Protein AF-A0A9X3BH52-F1 (afdb_monomer_lite)

Foldseek 3Di:
DVLQVVLVVQQPPDDPVPDGDDDDDDDPDLVVDPPSVSVVDPDDDDDDACQVVLVCQVVLLQVLLCVLPVDGAAEDPLRSVLSSLARPPVGSVSSSVQSSQLSVVGSYRYPLSGQLLSQQNDPDDDDPVLSVLSNLLLCCLLPNDPDLCVSCVVSVHDSVVSVVSCVVSNPDSVSSHD

InterPro domains:
  IPR002078 RNA polymerase sigma factor 54 interaction domain [PS50045] (39-104)
  IPR002197 DNA binding HTH domain, Fis-type [PF02954] (129-169)
  IPR009057 Homedomain-like superfamily [SSF46689] (126-172)
  IPR027417 P-loop containing nucleoside triphosphate hydrolase [SSF52540] (33-104)
  IPR058031 NorR-like, AAA+ ATPase lid domain [PF25601] (51-124)

Sequence (178 aa):
MAAERLRDLITRVPAPPGRGVPFAITAERFADIPAALARLVDTVVEVAPLRERSGDILPLAAHIARQARGRDVGFTPAAARALQGFGWPGNTDQLGSVVRHAVSRTDLVDVAHLPSEVLAGSTRRLTRIEAFERGEIIRVLAFGAPTMAEAARELGMSRATLYRKIAQYDIDVARLHG

Structure (mmCIF, N/CA/C/O backbone):
data_AF-A0A9X3BH52-F1
#
_entry.id   AF-A0A9X3BH52-F1
#
loop_
_atom_site.group_PDB
_atom_site.id
_atom_site.type_symbol
_atom_site.label_atom_id
_atom_site.label_alt_id
_atom_site.label_comp_id
_atom_site.label_asym_id
_atom_site.label_entity_id
_atom_site.label_seq_id
_atom_site.pdbx_PDB_ins_code
_atom_site.Cartn_x
_atom_site.Cartn_y
_atom_site.Cartn_z
_atom_site.occupancy
_atom_site.B_iso_or_equiv
_atom_site.auth_seq_id
_atom_site.auth_comp_id
_atom_site.auth_asym_id
_atom_site.auth_atom_id
_atom_site.pdbx_PDB_model_num
ATOM 1 N N . MET A 1 1 ? -29.311 -2.439 15.029 1.00 65.88 1 MET A N 1
ATOM 2 C CA . MET A 1 1 ? -29.361 -3.676 15.849 1.00 65.88 1 MET A CA 1
ATOM 3 C C . MET A 1 1 ? -27.979 -4.152 16.306 1.00 65.88 1 MET A C 1
ATOM 5 O O . MET A 1 1 ? -27.813 -4.334 17.502 1.00 65.88 1 MET A O 1
ATOM 9 N N . ALA A 1 2 ? -26.981 -4.327 15.425 1.00 81.56 2 ALA A N 1
ATOM 10 C CA . ALA A 1 2 ? -25.642 -4.793 15.836 1.00 81.56 2 ALA A CA 1
ATOM 11 C C . ALA A 1 2 ? -24.887 -3.807 16.758 1.00 81.56 2 ALA A C 1
ATOM 13 O O . ALA A 1 2 ? -24.354 -4.221 17.781 1.00 81.56 2 ALA A O 1
ATOM 14 N N . ALA A 1 3 ? -24.909 -2.504 16.449 1.00 80.25 3 ALA A N 1
ATOM 15 C CA . ALA A 1 3 ? -24.235 -1.479 17.258 1.00 80.25 3 ALA A CA 1
ATOM 16 C C . ALA A 1 3 ? -24.794 -1.354 18.690 1.00 80.25 3 ALA A C 1
ATOM 18 O O . ALA A 1 3 ? -24.028 -1.191 19.630 1.00 80.25 3 ALA A O 1
ATOM 19 N N . GLU A 1 4 ? -26.112 -1.492 18.864 1.00 84.81 4 GLU A N 1
ATOM 20 C CA . GLU A 1 4 ? -26.764 -1.503 20.186 1.00 84.81 4 GLU A CA 1
ATOM 21 C C . GLU A 1 4 ? -26.330 -2.710 21.022 1.00 84.81 4 GLU A C 1
ATOM 23 O O . GLU A 1 4 ? -25.991 -2.561 22.191 1.00 84.81 4 GLU A O 1
ATOM 28 N N . ARG A 1 5 ? -26.257 -3.901 20.408 1.00 84.44 5 ARG A N 1
ATOM 29 C CA . ARG A 1 5 ? -25.747 -5.102 21.088 1.00 84.44 5 ARG A CA 1
ATOM 30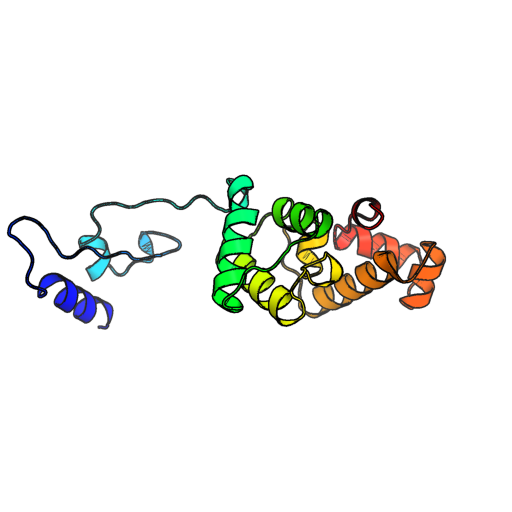 C C . ARG A 1 5 ? -24.291 -4.935 21.518 1.00 84.44 5 ARG A C 1
ATOM 32 O O . ARG A 1 5 ? -23.937 -5.359 22.611 1.00 84.44 5 ARG A O 1
ATOM 39 N N . LEU A 1 6 ? -23.459 -4.322 20.674 1.00 83.62 6 LEU A N 1
ATOM 40 C CA . LEU A 1 6 ? -22.056 -4.072 21.001 1.00 83.62 6 LEU A CA 1
ATOM 41 C C . LEU A 1 6 ? -21.915 -3.035 22.124 1.00 83.62 6 LEU A C 1
ATOM 43 O O . LEU A 1 6 ? -21.136 -3.250 23.047 1.00 83.62 6 LEU A O 1
ATOM 47 N N . ARG A 1 7 ? -22.711 -1.959 22.092 1.00 84.31 7 ARG A N 1
ATOM 48 C CA . ARG A 1 7 ? -22.788 -0.969 23.175 1.00 84.31 7 ARG A CA 1
ATOM 49 C C . ARG A 1 7 ? -23.160 -1.635 24.500 1.00 84.31 7 ARG A C 1
ATOM 51 O O . ARG A 1 7 ? -22.477 -1.419 25.493 1.00 84.31 7 ARG A O 1
ATOM 58 N N . ASP A 1 8 ? -24.208 -2.457 24.504 1.00 84.25 8 ASP A N 1
ATOM 59 C CA . ASP A 1 8 ? -24.651 -3.184 25.697 1.00 84.25 8 ASP A CA 1
ATOM 60 C C . ASP A 1 8 ? -23.581 -4.147 26.217 1.00 84.25 8 ASP A C 1
ATOM 62 O O . ASP A 1 8 ? -23.444 -4.318 27.424 1.00 84.25 8 ASP A O 1
ATOM 66 N N . LEU A 1 9 ? -22.806 -4.772 25.328 1.00 84.12 9 LEU A N 1
ATOM 67 C CA . LEU A 1 9 ? -21.689 -5.620 25.732 1.00 84.12 9 LEU A CA 1
ATOM 68 C C . LEU A 1 9 ? -20.594 -4.791 26.420 1.00 84.12 9 LEU A C 1
ATOM 70 O O . LEU A 1 9 ? -20.170 -5.148 27.513 1.00 84.12 9 LEU A O 1
ATOM 74 N N . ILE A 1 10 ? -20.183 -3.669 25.818 1.00 83.56 10 ILE A N 1
ATOM 75 C CA . ILE A 1 10 ? -19.120 -2.792 26.340 1.00 83.56 10 ILE A CA 1
ATOM 76 C C . ILE A 1 10 ? -19.488 -2.229 27.719 1.00 83.56 10 ILE A C 1
ATOM 78 O O . ILE A 1 10 ? -18.641 -2.181 28.607 1.00 83.56 10 ILE A O 1
ATOM 82 N N . THR A 1 11 ? -20.747 -1.837 27.926 1.00 80.25 11 THR A N 1
ATOM 83 C CA . THR A 1 11 ? -21.198 -1.238 29.194 1.00 80.25 11 THR A CA 1
ATOM 84 C C . THR A 1 11 ? -21.450 -2.254 30.306 1.00 80.25 11 THR A C 1
ATOM 86 O O . THR A 1 11 ? -21.488 -1.872 31.473 1.00 80.25 11 THR A O 1
ATOM 89 N N . ARG A 1 12 ? -21.620 -3.542 29.978 1.00 82.06 12 ARG A N 1
ATOM 90 C CA . ARG A 1 12 ? -21.879 -4.612 30.958 1.00 82.06 12 ARG A CA 1
ATOM 91 C C . ARG A 1 12 ? -20.625 -5.281 31.503 1.00 82.06 12 ARG A C 1
ATOM 93 O O . ARG A 1 12 ? -20.732 -6.026 32.476 1.00 82.06 12 ARG A O 1
ATOM 100 N N . VAL A 1 13 ? -19.463 -5.077 30.886 1.00 78.50 13 VAL A N 1
ATOM 101 C CA . VAL A 1 13 ? -18.228 -5.686 31.384 1.00 78.50 13 VAL A CA 1
ATOM 102 C C . VAL A 1 13 ? -17.866 -5.039 32.729 1.00 78.50 13 VAL A C 1
ATOM 104 O O . VAL A 1 13 ? -17.746 -3.814 32.795 1.00 78.50 13 VAL A O 1
ATOM 107 N N . PRO A 1 14 ? -17.688 -5.834 33.803 1.00 73.62 14 PRO A N 1
ATOM 108 C CA . PRO A 1 14 ? -17.287 -5.315 35.100 1.00 73.62 14 PRO A CA 1
ATOM 109 C C . PRO A 1 14 ? -15.960 -4.579 34.974 1.00 73.62 14 PRO A C 1
ATOM 111 O O . PRO A 1 14 ? -14.967 -5.144 34.513 1.00 73.62 14 PRO A O 1
ATOM 114 N N . ALA A 1 15 ? -15.943 -3.324 35.397 1.00 69.25 15 ALA A N 1
ATOM 115 C CA . ALA A 1 15 ? -14.754 -2.501 35.363 1.00 69.25 15 ALA A CA 1
ATOM 116 C C . ALA A 1 15 ? -14.616 -1.743 36.695 1.00 69.25 15 ALA A C 1
ATOM 118 O O . ALA A 1 15 ? -15.623 -1.524 37.380 1.00 69.25 15 ALA A O 1
ATOM 119 N N . PRO A 1 16 ? -13.386 -1.405 37.126 1.00 74.94 16 PRO A N 1
ATOM 120 C CA . PRO A 1 16 ? -13.174 -0.693 38.379 1.00 74.94 16 PRO A CA 1
ATOM 121 C C . PRO A 1 16 ? -13.988 0.610 38.416 1.00 74.94 16 PRO A C 1
ATOM 123 O O . PRO A 1 16 ? -14.135 1.253 37.374 1.00 74.94 16 PRO A O 1
ATOM 126 N N . PRO A 1 17 ? -14.490 1.044 39.585 1.00 67.12 17 PRO A N 1
ATOM 127 C CA . PRO A 1 17 ? -15.225 2.299 39.686 1.00 67.12 17 PRO A CA 1
ATOM 128 C C . PRO A 1 17 ? -14.412 3.454 39.079 1.00 67.12 17 PRO A C 1
ATOM 130 O O . PRO A 1 17 ? -13.256 3.670 39.439 1.00 67.12 17 PRO A O 1
ATOM 133 N N . GLY A 1 18 ? -15.007 4.158 38.111 1.00 65.88 18 GLY A N 1
ATOM 134 C CA . GLY A 1 18 ? -14.366 5.259 37.379 1.00 65.88 18 GLY A CA 1
ATOM 135 C C . GLY A 1 18 ? -13.509 4.859 36.167 1.00 65.88 18 GLY A C 1
ATOM 136 O O . GLY A 1 18 ? -12.965 5.740 35.509 1.00 65.88 18 GLY A O 1
ATOM 137 N N . ARG A 1 19 ? -13.392 3.570 35.823 1.00 65.19 19 ARG A N 1
ATOM 138 C CA . ARG A 1 19 ? -12.755 3.106 34.579 1.00 65.19 19 ARG A CA 1
ATOM 139 C C . ARG A 1 19 ? -13.741 2.253 33.800 1.00 65.19 19 ARG A C 1
ATOM 141 O O . ARG A 1 19 ? -14.064 1.165 34.242 1.00 65.19 19 ARG A O 1
ATOM 148 N N . GLY A 1 20 ? -14.216 2.739 32.655 1.00 70.94 20 GLY A N 1
ATOM 149 C CA . GLY A 1 20 ? -14.926 1.899 31.687 1.00 70.94 20 GLY A CA 1
ATOM 150 C C . GLY A 1 20 ? -13.981 0.900 31.014 1.00 70.94 20 GLY A C 1
ATOM 151 O O . GLY A 1 20 ? -12.759 0.977 31.171 1.00 70.94 20 GLY A O 1
ATOM 152 N N . VAL A 1 21 ? -14.531 -0.033 30.237 1.00 80.00 21 VAL A N 1
ATOM 153 C CA . VAL A 1 21 ? -13.704 -0.902 29.393 1.00 80.00 21 VAL A CA 1
ATOM 154 C C . VAL A 1 21 ? -13.134 -0.094 28.231 1.00 80.00 21 VAL A C 1
ATOM 156 O O . VAL A 1 21 ? -13.911 0.528 27.502 1.00 80.00 21 VAL A O 1
ATOM 159 N N . PRO A 1 22 ? -11.804 -0.096 28.028 1.00 81.56 22 PRO A N 1
ATOM 160 C CA . PRO A 1 22 ? -11.216 0.574 26.884 1.00 81.56 22 PRO A CA 1
ATOM 161 C C . PRO A 1 22 ? -11.651 -0.136 25.603 1.00 81.56 22 PRO A C 1
ATOM 163 O O . PRO A 1 22 ? -11.546 -1.358 25.482 1.00 81.56 22 PRO A O 1
ATOM 166 N N . PHE A 1 23 ? -12.117 0.638 24.631 1.00 84.94 23 PHE A N 1
ATOM 167 C CA . PHE A 1 23 ? -12.415 0.155 23.290 1.00 84.94 23 PHE A CA 1
ATOM 168 C C . PHE A 1 23 ? -11.855 1.137 22.260 1.00 84.94 23 PHE A C 1
ATOM 170 O O . PHE A 1 23 ? -11.642 2.312 22.556 1.00 84.94 23 PHE A O 1
ATOM 177 N N . ALA A 1 24 ? -11.619 0.648 21.046 1.00 87.25 24 ALA A N 1
ATOM 178 C CA . ALA A 1 24 ? -11.209 1.461 19.911 1.00 87.25 24 ALA A CA 1
ATOM 179 C C . ALA A 1 24 ? -12.051 1.087 18.689 1.00 87.25 24 ALA A C 1
ATOM 181 O O . ALA A 1 24 ? -12.388 -0.082 18.490 1.00 87.25 24 ALA A O 1
ATOM 182 N N . ILE A 1 25 ? -12.390 2.087 17.880 1.00 86.56 25 ILE A N 1
ATOM 183 C CA . ILE A 1 25 ? -13.094 1.942 16.605 1.00 86.56 25 ILE A CA 1
ATOM 184 C C . ILE A 1 25 ? -12.335 2.760 15.568 1.00 86.56 25 ILE A C 1
ATOM 186 O O . ILE A 1 25 ? -11.892 3.870 15.854 1.00 86.56 25 ILE A O 1
ATOM 190 N N . THR A 1 26 ? -12.214 2.218 14.361 1.00 84.50 26 THR A N 1
ATOM 191 C CA . THR A 1 26 ? -11.711 2.939 13.194 1.00 84.50 26 THR A CA 1
ATOM 192 C C . THR A 1 26 ? -12.876 3.303 12.276 1.00 84.50 26 THR A C 1
ATOM 194 O O . THR A 1 26 ? -13.793 2.508 12.067 1.00 84.50 26 THR A O 1
ATOM 197 N N . ALA A 1 27 ? -12.857 4.522 11.746 1.00 84.50 27 ALA A N 1
ATOM 198 C CA . ALA A 1 27 ? -13.814 5.018 10.762 1.00 84.50 27 ALA A CA 1
ATOM 199 C C . ALA A 1 27 ? -13.134 6.087 9.898 1.00 84.50 27 ALA A C 1
ATOM 201 O O . ALA A 1 27 ? -12.220 6.758 10.373 1.00 84.50 27 ALA A O 1
ATOM 202 N N . GLU A 1 28 ? -13.576 6.255 8.648 1.00 80.62 28 GLU A N 1
ATOM 203 C CA . GLU A 1 28 ? -13.065 7.324 7.774 1.00 80.62 28 GLU A CA 1
ATOM 204 C C . GLU A 1 28 ? -13.450 8.707 8.303 1.00 80.62 28 GLU A C 1
ATOM 206 O O . GLU A 1 28 ? -12.645 9.636 8.285 1.00 80.62 28 GLU A O 1
ATOM 211 N N . ARG A 1 29 ? -14.681 8.841 8.808 1.00 84.50 29 ARG A N 1
ATOM 212 C CA . ARG A 1 29 ? -15.159 10.040 9.493 1.00 84.50 29 ARG A CA 1
ATOM 213 C C . ARG A 1 29 ? -15.845 9.636 10.781 1.00 84.50 29 ARG A C 1
ATOM 215 O O . ARG A 1 29 ? -16.532 8.619 10.844 1.00 84.50 29 ARG A O 1
ATOM 222 N N . PHE A 1 30 ? -15.756 10.493 11.792 1.00 86.44 30 PHE A N 1
ATOM 223 C CA . PHE A 1 30 ? -16.469 10.276 13.051 1.00 86.44 30 PHE A CA 1
ATOM 224 C C . PHE A 1 30 ? -17.989 10.124 12.845 1.00 86.44 30 PHE A C 1
ATOM 226 O O . PHE A 1 30 ? -18.631 9.318 13.512 1.00 86.44 30 PHE A O 1
ATOM 233 N N . ALA A 1 31 ? -18.555 10.835 11.863 1.00 88.19 31 ALA A N 1
ATOM 234 C CA . ALA A 1 31 ? -19.970 10.749 11.500 1.00 88.19 31 ALA A CA 1
ATOM 235 C C . ALA A 1 31 ? -20.400 9.375 10.948 1.00 88.19 31 ALA A C 1
ATOM 237 O O . ALA A 1 31 ? -21.590 9.067 10.965 1.00 88.19 31 ALA A O 1
ATOM 238 N N . ASP A 1 32 ? -19.457 8.551 10.481 1.00 89.94 32 ASP A N 1
ATOM 239 C CA . ASP A 1 32 ? -19.740 7.200 9.986 1.00 89.94 32 ASP A CA 1
ATOM 240 C C . ASP A 1 32 ? -19.867 6.180 11.137 1.00 89.94 32 ASP A C 1
ATOM 242 O O . ASP A 1 32 ? -20.312 5.048 10.932 1.00 89.94 32 ASP A O 1
ATOM 246 N N . ILE A 1 33 ? -19.515 6.571 12.371 1.00 89.38 33 ILE A N 1
ATOM 247 C CA . ILE A 1 33 ? -19.663 5.728 13.558 1.00 89.38 33 ILE A CA 1
ATOM 248 C C . ILE A 1 33 ? -21.143 5.693 13.977 1.00 89.38 33 ILE A C 1
ATOM 250 O O . ILE A 1 33 ? -21.755 6.744 14.189 1.00 89.38 33 ILE A O 1
ATOM 254 N N . PRO A 1 34 ? -21.742 4.501 14.182 1.00 91.62 34 PRO A N 1
ATOM 255 C CA . PRO A 1 34 ? -23.112 4.392 14.670 1.00 91.62 34 PRO A CA 1
ATOM 256 C C . PRO A 1 34 ? -23.322 5.169 15.975 1.00 91.62 34 PRO A C 1
ATOM 258 O O . PRO A 1 34 ? -22.554 5.009 16.924 1.00 91.62 34 PRO A O 1
ATOM 261 N N . ALA A 1 35 ? -24.411 5.939 16.061 1.00 90.12 35 ALA A N 1
ATOM 262 C CA . ALA A 1 35 ? -24.670 6.854 17.179 1.00 90.12 35 ALA A CA 1
ATOM 263 C C . ALA A 1 35 ? -24.590 6.194 18.572 1.00 90.12 35 ALA A C 1
ATOM 265 O O . ALA A 1 35 ? -24.137 6.817 19.529 1.00 90.12 35 ALA A O 1
ATOM 266 N N . ALA A 1 36 ? -24.991 4.922 18.684 1.00 89.50 36 ALA A N 1
ATOM 267 C CA . ALA A 1 36 ? -24.912 4.141 19.921 1.00 89.50 36 ALA A CA 1
ATOM 268 C C . ALA A 1 36 ? -23.474 3.969 20.448 1.00 89.50 36 ALA A C 1
ATOM 270 O O . ALA A 1 36 ? -23.276 3.913 21.658 1.00 89.50 36 ALA A O 1
ATOM 271 N N . LEU A 1 37 ? -22.488 3.891 19.548 1.00 89.12 37 LEU A N 1
ATOM 272 C CA . LEU A 1 37 ? -21.068 3.728 19.866 1.00 89.12 37 LEU A CA 1
ATOM 273 C C . LEU A 1 37 ? -20.348 5.076 19.916 1.00 89.12 37 LEU A C 1
ATOM 275 O O . LEU A 1 37 ? -19.521 5.277 20.795 1.00 89.12 37 LEU A O 1
ATOM 279 N N . ALA A 1 38 ? -20.707 6.019 19.037 1.00 88.88 38 ALA A N 1
ATOM 280 C CA . ALA A 1 38 ? -20.121 7.362 19.01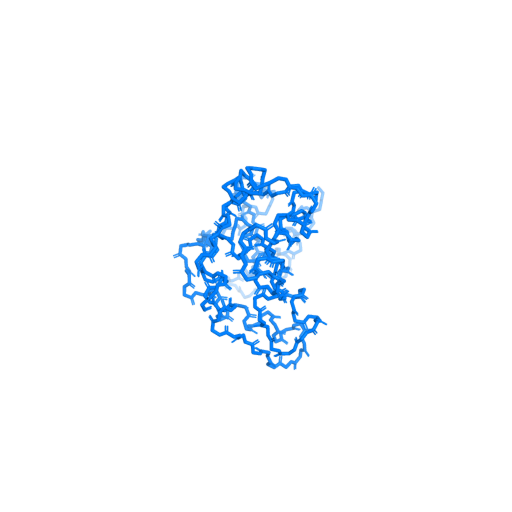3 1.00 88.88 38 ALA A CA 1
ATOM 281 C C . ALA A 1 38 ? -20.269 8.087 20.364 1.00 88.88 38 ALA A C 1
ATOM 283 O O . ALA A 1 38 ? -19.362 8.788 20.792 1.00 88.88 38 ALA A O 1
ATOM 284 N N . ARG A 1 39 ? -21.380 7.854 21.080 1.00 88.38 39 ARG A N 1
ATOM 285 C CA . ARG A 1 39 ? -21.625 8.393 22.432 1.00 88.38 39 ARG A CA 1
ATOM 286 C C . ARG A 1 39 ? -20.697 7.843 23.517 1.00 88.38 39 ARG A C 1
ATOM 288 O O . ARG A 1 39 ? -20.649 8.416 24.597 1.00 88.38 39 ARG A O 1
ATOM 295 N N . LEU A 1 40 ? -20.029 6.720 23.264 1.00 88.19 40 LEU A N 1
ATOM 296 C CA . LEU A 1 40 ? -19.068 6.121 24.189 1.00 88.19 40 LEU A CA 1
ATOM 297 C C . LEU A 1 40 ? -17.627 6.579 23.907 1.00 88.19 40 LEU A C 1
ATOM 299 O O . LEU A 1 40 ? -16.729 6.238 24.672 1.00 88.19 40 LEU A O 1
ATOM 303 N N . VAL A 1 41 ? -17.384 7.287 22.797 1.00 88.81 41 VAL A N 1
ATOM 304 C CA . VAL A 1 41 ? -16.042 7.725 22.398 1.00 88.81 41 VAL A CA 1
ATOM 305 C C . VAL A 1 41 ? -15.690 9.009 23.140 1.00 88.81 41 VAL A C 1
ATOM 307 O O . VAL A 1 41 ? -16.301 10.046 22.909 1.00 88.81 41 VAL A O 1
ATOM 310 N N . ASP A 1 42 ? -14.689 8.927 24.013 1.00 88.19 42 ASP A N 1
ATOM 311 C CA . ASP A 1 42 ? -14.184 10.061 24.800 1.00 88.19 42 ASP A CA 1
ATOM 312 C C . ASP A 1 42 ? -13.035 10.805 24.097 1.00 88.19 42 ASP A C 1
ATOM 314 O O . ASP A 1 42 ? -12.902 12.020 24.189 1.00 88.19 42 ASP A O 1
ATOM 318 N N . THR A 1 43 ? -12.204 10.080 23.344 1.00 88.31 43 THR A N 1
ATOM 319 C CA . THR A 1 43 ? -11.065 10.647 22.613 1.00 88.31 43 THR A CA 1
ATOM 320 C C . THR A 1 43 ? -11.081 10.183 21.164 1.00 88.31 43 THR A C 1
ATOM 322 O O . THR A 1 43 ? -11.223 8.993 20.883 1.00 88.31 43 THR A O 1
ATOM 325 N N . VAL A 1 44 ? -10.884 11.126 20.244 1.00 87.69 44 VAL A N 1
ATOM 326 C CA . VAL A 1 44 ? -10.685 10.859 18.818 1.00 87.69 44 VAL A CA 1
ATOM 327 C C . VAL A 1 44 ? -9.233 11.164 18.480 1.00 87.69 44 VAL A C 1
ATOM 329 O O . VAL A 1 44 ? -8.744 12.256 18.757 1.00 87.69 44 VAL A O 1
ATOM 332 N N . VAL A 1 45 ? -8.546 10.192 17.885 1.00 86.25 45 VAL A N 1
ATOM 333 C CA . VAL A 1 45 ? -7.183 10.367 17.380 1.00 86.25 45 VAL A CA 1
ATOM 334 C C . VAL A 1 45 ? -7.242 10.310 15.865 1.00 86.25 45 VAL A C 1
ATOM 336 O O . VAL A 1 45 ? -7.548 9.264 15.292 1.00 86.25 45 VAL A O 1
ATOM 339 N N . GLU A 1 46 ? -6.949 11.432 15.217 1.00 82.19 46 GLU A N 1
ATOM 340 C CA . GLU A 1 46 ? -6.790 11.453 13.769 1.00 82.19 46 GLU A CA 1
ATOM 341 C C . GLU A 1 46 ? -5.469 10.785 13.391 1.00 82.19 46 GLU A C 1
ATOM 343 O O . GLU A 1 46 ? -4.389 11.155 13.858 1.00 82.19 46 GLU A O 1
ATOM 348 N N . VAL A 1 47 ? -5.556 9.764 12.543 1.00 80.50 47 VAL A N 1
ATOM 349 C CA . VAL A 1 47 ? -4.377 9.078 12.025 1.00 80.50 47 VAL A CA 1
ATOM 350 C C . VAL A 1 47 ? -3.967 9.764 10.733 1.00 80.50 47 VAL A C 1
ATOM 352 O O . VAL A 1 47 ? -4.640 9.628 9.711 1.00 80.50 47 VAL A O 1
ATOM 355 N N . ALA A 1 48 ? -2.844 10.484 10.779 1.00 81.19 48 ALA A N 1
ATOM 356 C CA . ALA A 1 48 ? -2.277 11.105 9.590 1.00 81.19 48 ALA A CA 1
ATOM 357 C C . ALA A 1 48 ? -2.009 10.048 8.496 1.00 81.19 48 ALA A C 1
ATOM 359 O O . ALA A 1 48 ? -1.578 8.926 8.798 1.00 81.19 48 ALA A O 1
ATOM 360 N N . PRO A 1 49 ? -2.252 10.381 7.221 1.00 84.62 49 PRO A N 1
ATOM 361 C CA . PRO A 1 49 ? -2.000 9.480 6.109 1.00 84.62 49 PRO A CA 1
ATOM 362 C C . PRO A 1 49 ? -0.504 9.181 5.981 1.00 84.62 49 PRO A C 1
ATOM 364 O O . PRO A 1 49 ? 0.344 10.034 6.238 1.00 84.62 49 PRO A O 1
ATOM 367 N N . LEU A 1 50 ? -0.165 7.981 5.507 1.00 86.50 50 LEU A N 1
ATOM 368 C CA . LEU A 1 50 ? 1.226 7.521 5.469 1.00 86.50 50 LEU A CA 1
ATOM 369 C C . LEU A 1 50 ? 2.173 8.415 4.645 1.00 86.50 50 LEU A C 1
ATOM 371 O O . LEU A 1 50 ? 3.360 8.489 4.948 1.00 86.50 50 LEU A O 1
ATOM 375 N N . ARG A 1 51 ? 1.656 9.147 3.647 1.00 80.44 51 ARG A N 1
ATOM 376 C CA . ARG A 1 51 ? 2.430 10.132 2.864 1.00 80.44 51 ARG A CA 1
ATOM 377 C C . ARG A 1 51 ? 3.004 11.281 3.701 1.00 80.44 51 ARG A C 1
ATOM 379 O O . ARG A 1 51 ? 4.025 11.841 3.330 1.00 80.44 51 ARG A O 1
ATOM 386 N N . GLU A 1 52 ? 2.365 11.621 4.818 1.00 82.56 52 GLU A N 1
ATOM 387 C CA . GLU A 1 52 ? 2.837 12.649 5.760 1.00 82.56 52 GLU A CA 1
ATOM 388 C C . GLU A 1 52 ? 3.839 12.067 6.773 1.00 82.56 52 GLU A C 1
ATOM 390 O O . GLU A 1 52 ? 4.429 12.795 7.566 1.00 82.56 52 GLU A O 1
ATOM 395 N N . ARG A 1 53 ? 4.053 10.744 6.736 1.00 88.50 53 ARG A N 1
ATOM 396 C CA . ARG A 1 53 ? 4.857 9.966 7.685 1.00 88.50 53 ARG A CA 1
ATOM 397 C C . ARG A 1 53 ? 5.766 8.971 6.961 1.00 88.50 53 ARG A C 1
ATOM 399 O O . ARG A 1 53 ? 5.820 7.788 7.294 1.00 88.50 53 ARG A O 1
ATOM 406 N N . SER A 1 54 ? 6.503 9.445 5.960 1.00 83.50 54 SER A N 1
ATOM 407 C CA . SER A 1 54 ? 7.346 8.586 5.114 1.00 83.50 54 SER A CA 1
ATOM 408 C C . SER A 1 54 ? 8.409 7.788 5.889 1.00 83.50 54 SER A C 1
ATOM 410 O O . SER A 1 54 ? 8.779 6.688 5.474 1.00 83.50 54 SER A O 1
ATOM 412 N N . GLY A 1 55 ? 8.851 8.294 7.048 1.00 87.75 55 GLY A N 1
ATOM 413 C CA . GLY A 1 55 ? 9.757 7.594 7.967 1.00 87.75 55 GLY A CA 1
ATOM 414 C C . GLY A 1 55 ? 9.184 6.299 8.558 1.00 87.75 55 GLY A C 1
ATOM 415 O O . GLY A 1 55 ? 9.948 5.389 8.872 1.00 87.75 55 GLY A O 1
ATOM 416 N N . ASP A 1 56 ? 7.858 6.166 8.631 1.00 92.94 56 ASP A N 1
ATOM 417 C CA . ASP A 1 56 ? 7.193 4.986 9.195 1.00 92.94 56 ASP A CA 1
ATOM 418 C C . ASP A 1 56 ? 6.975 3.868 8.169 1.00 92.94 56 ASP A C 1
ATOM 420 O O . ASP A 1 56 ? 6.688 2.731 8.546 1.00 92.94 56 ASP A O 1
ATOM 424 N N . ILE A 1 57 ? 7.153 4.149 6.873 1.00 94.69 57 ILE A N 1
ATOM 425 C CA . ILE A 1 57 ? 6.871 3.194 5.794 1.00 94.69 57 ILE A CA 1
ATOM 426 C C . ILE A 1 57 ? 7.718 1.924 5.932 1.00 94.69 57 ILE A C 1
ATOM 428 O O . ILE A 1 57 ? 7.171 0.823 5.895 1.00 94.69 57 ILE A O 1
ATOM 432 N N . LEU A 1 58 ? 9.040 2.049 6.101 1.00 95.75 58 LEU A N 1
ATOM 433 C CA . LEU A 1 58 ? 9.926 0.880 6.194 1.00 95.75 58 LEU A CA 1
ATOM 434 C C . LEU A 1 58 ? 9.752 0.093 7.501 1.00 95.75 58 LEU A C 1
ATOM 436 O O . LEU A 1 58 ? 9.635 -1.130 7.412 1.00 95.75 58 LEU A O 1
ATOM 440 N N . PRO A 1 59 ? 9.674 0.728 8.690 1.00 95.94 59 PRO A N 1
ATOM 441 C CA . PRO A 1 59 ? 9.341 0.015 9.922 1.00 95.94 59 PRO A CA 1
ATOM 442 C C . PRO A 1 59 ? 8.023 -0.762 9.826 1.00 95.94 59 PRO A C 1
ATOM 444 O O . PRO A 1 59 ? 7.964 -1.929 10.219 1.00 95.94 59 PRO A O 1
ATOM 447 N N . LEU A 1 60 ? 6.979 -0.153 9.251 1.00 95.81 60 LEU A N 1
ATOM 448 C CA . LEU A 1 60 ? 5.695 -0.821 9.036 1.00 95.81 60 LEU A CA 1
ATOM 449 C C . LEU A 1 60 ? 5.811 -1.965 8.027 1.00 95.81 60 LEU A C 1
ATOM 451 O O . LEU A 1 60 ? 5.301 -3.054 8.287 1.00 95.81 60 LEU A O 1
ATOM 455 N N . ALA A 1 61 ? 6.504 -1.760 6.906 1.00 96.44 61 ALA A N 1
ATOM 456 C CA . ALA A 1 61 ? 6.719 -2.801 5.908 1.00 96.44 61 ALA A CA 1
ATOM 457 C C . ALA A 1 61 ? 7.456 -4.011 6.504 1.00 96.44 61 ALA A C 1
ATOM 459 O O . ALA A 1 61 ? 7.009 -5.144 6.332 1.00 96.44 61 ALA A O 1
ATOM 460 N N . ALA A 1 62 ? 8.523 -3.783 7.272 1.00 96.19 62 ALA A N 1
ATOM 461 C CA . ALA A 1 62 ? 9.252 -4.838 7.970 1.00 96.19 62 ALA A CA 1
ATOM 462 C C . ALA A 1 62 ? 8.366 -5.567 8.992 1.00 96.19 62 ALA A C 1
ATOM 464 O O . ALA A 1 62 ? 8.346 -6.798 9.037 1.00 96.19 62 ALA A O 1
ATOM 465 N N . HIS A 1 63 ? 7.574 -4.825 9.772 1.00 96.69 63 HIS A N 1
ATOM 466 C CA . HIS A 1 63 ? 6.643 -5.412 10.732 1.00 96.69 63 HIS A CA 1
ATOM 467 C C . HIS A 1 63 ? 5.599 -6.308 10.050 1.00 96.69 63 HIS A C 1
ATOM 469 O O . HIS A 1 63 ? 5.386 -7.445 10.474 1.00 96.69 63 HIS A O 1
ATOM 475 N N . ILE A 1 64 ? 4.974 -5.822 8.975 1.00 96.88 64 ILE A N 1
ATOM 476 C CA . ILE A 1 64 ? 3.960 -6.561 8.213 1.00 96.88 64 ILE A CA 1
ATOM 477 C C . ILE A 1 64 ? 4.574 -7.794 7.548 1.00 96.88 64 ILE A C 1
ATOM 479 O O . ILE A 1 64 ? 3.976 -8.869 7.576 1.00 96.88 64 ILE A O 1
ATOM 483 N N . ALA A 1 65 ? 5.770 -7.661 6.976 1.00 96.38 65 ALA A N 1
ATOM 484 C CA . ALA A 1 65 ? 6.498 -8.773 6.383 1.00 96.38 65 ALA A CA 1
ATOM 485 C C . ALA A 1 65 ? 6.769 -9.880 7.411 1.00 96.38 65 ALA A C 1
ATOM 487 O O . ALA A 1 65 ? 6.473 -11.050 7.158 1.00 96.38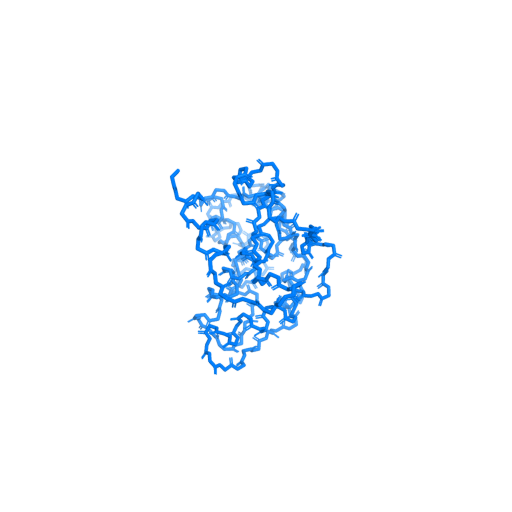 65 ALA A O 1
ATOM 488 N N . ARG A 1 66 ? 7.239 -9.497 8.604 1.00 95.75 66 ARG A N 1
ATOM 489 C CA . ARG A 1 66 ? 7.481 -10.422 9.712 1.00 95.75 66 ARG A CA 1
ATOM 490 C C . ARG A 1 66 ? 6.205 -11.101 10.194 1.00 95.75 66 ARG A C 1
ATOM 492 O O . ARG A 1 66 ? 6.209 -12.309 10.400 1.00 95.75 66 ARG A O 1
ATOM 499 N N . GLN A 1 67 ? 5.108 -10.357 10.329 1.00 95.81 67 GLN A N 1
ATOM 500 C CA . GLN A 1 67 ? 3.793 -10.916 10.669 1.00 95.81 67 GLN A CA 1
ATOM 501 C C . GLN A 1 67 ? 3.320 -11.939 9.624 1.00 95.81 67 GLN A C 1
ATOM 503 O O . GLN A 1 67 ? 2.767 -12.972 9.984 1.00 95.81 67 GLN A O 1
ATOM 508 N N . ALA A 1 68 ? 3.563 -11.677 8.338 1.00 94.31 68 ALA A N 1
ATOM 509 C CA . ALA A 1 68 ? 3.127 -12.546 7.247 1.00 94.31 68 ALA A CA 1
ATOM 510 C C . ALA A 1 68 ? 3.981 -13.813 7.082 1.00 94.31 68 ALA A C 1
ATOM 512 O O . ALA A 1 68 ? 3.471 -14.840 6.640 1.00 94.31 68 ALA A O 1
ATOM 513 N N . ARG A 1 69 ? 5.281 -13.746 7.392 1.00 94.56 69 ARG A N 1
ATOM 514 C CA . ARG A 1 69 ? 6.236 -14.848 7.167 1.00 94.56 69 ARG A CA 1
ATOM 515 C C . ARG A 1 69 ? 6.669 -15.570 8.439 1.00 94.56 69 ARG A C 1
ATOM 517 O O . ARG A 1 69 ? 7.274 -16.631 8.341 1.00 94.56 69 ARG A O 1
ATOM 524 N N . GLY A 1 70 ? 6.402 -15.001 9.614 1.00 93.75 70 GLY A N 1
ATOM 525 C CA . GLY A 1 70 ? 6.888 -15.501 10.904 1.00 93.75 70 GLY A CA 1
ATOM 526 C C . GLY A 1 70 ? 8.390 -15.293 11.137 1.00 93.75 70 GLY A C 1
ATOM 527 O O . GLY A 1 70 ? 8.932 -15.814 12.105 1.00 93.75 70 GLY A O 1
ATOM 528 N N . ARG A 1 71 ? 9.072 -14.553 10.256 1.00 90.94 71 ARG A N 1
ATOM 529 C CA . ARG A 1 71 ? 10.514 -14.270 10.298 1.00 90.94 71 ARG A CA 1
ATOM 530 C C . ARG A 1 71 ? 10.836 -12.970 9.574 1.00 90.94 71 ARG A C 1
ATOM 532 O O . ARG A 1 71 ? 10.003 -12.474 8.817 1.00 90.94 71 ARG A O 1
ATOM 539 N N . ASP A 1 72 ? 12.037 -12.451 9.783 1.00 91.81 72 ASP A N 1
ATOM 540 C CA . ASP A 1 72 ? 12.477 -11.223 9.126 1.00 91.81 72 ASP A CA 1
ATOM 541 C C . ASP A 1 72 ? 12.647 -11.419 7.613 1.00 91.81 72 ASP A C 1
ATOM 543 O O . ASP A 1 72 ? 13.080 -12.471 7.135 1.00 91.81 72 ASP A O 1
ATOM 547 N N . VAL A 1 73 ? 12.271 -10.383 6.865 1.00 93.81 73 VAL A N 1
ATOM 548 C CA . VAL A 1 73 ? 12.353 -10.310 5.404 1.00 93.81 73 VAL A CA 1
ATOM 549 C C . VAL A 1 73 ? 13.090 -9.029 5.045 1.00 93.81 73 VAL A C 1
ATOM 551 O O . VAL A 1 73 ? 12.787 -7.963 5.584 1.00 93.81 73 VAL A O 1
ATOM 554 N N . GLY A 1 74 ? 14.062 -9.137 4.144 1.00 93.94 74 GLY A N 1
ATOM 555 C CA . GLY A 1 74 ? 14.850 -7.999 3.690 1.00 93.94 74 GLY A CA 1
ATOM 556 C C . GLY A 1 74 ? 14.140 -7.199 2.602 1.00 93.94 74 GLY A C 1
ATOM 557 O O . GLY A 1 74 ? 13.346 -7.737 1.832 1.00 93.94 74 GLY A O 1
ATOM 558 N N . PHE A 1 75 ? 14.495 -5.921 2.490 1.00 96.81 75 PHE A N 1
ATOM 559 C CA . PHE A 1 75 ? 14.159 -5.071 1.349 1.00 96.81 75 PHE A CA 1
ATOM 560 C C . PHE A 1 75 ? 15.457 -4.540 0.750 1.00 96.81 75 PHE A C 1
ATOM 562 O O . PHE A 1 75 ? 16.332 -4.078 1.485 1.00 96.81 75 PHE A O 1
ATOM 569 N N . THR A 1 76 ? 15.597 -4.599 -0.572 1.00 95.00 76 THR A N 1
ATOM 570 C CA . THR A 1 76 ? 16.738 -3.970 -1.245 1.00 95.00 76 THR A CA 1
ATOM 571 C C . THR A 1 76 ? 16.659 -2.444 -1.097 1.00 95.00 76 THR A C 1
ATOM 573 O O . THR A 1 76 ? 15.564 -1.897 -0.928 1.00 95.00 76 THR A O 1
ATOM 576 N N . PRO A 1 77 ? 17.783 -1.709 -1.207 1.00 91.94 77 PRO A N 1
ATOM 577 C CA . PRO A 1 77 ? 17.754 -0.246 -1.201 1.00 91.94 77 PRO A CA 1
ATOM 578 C C . PRO A 1 77 ? 16.820 0.342 -2.269 1.00 91.94 77 PRO A C 1
ATOM 580 O O . PRO A 1 77 ? 16.151 1.341 -2.016 1.00 91.94 77 PRO A O 1
ATOM 583 N N . ALA A 1 78 ? 16.729 -0.291 -3.442 1.00 84.94 78 ALA A N 1
ATOM 584 C CA . ALA A 1 78 ? 15.836 0.134 -4.516 1.00 84.94 78 ALA A CA 1
ATOM 585 C C . ALA A 1 78 ? 14.354 -0.060 -4.147 1.00 84.94 78 ALA A C 1
ATOM 587 O O . ALA A 1 78 ? 13.560 0.873 -4.282 1.00 84.94 78 ALA A O 1
ATOM 588 N N . ALA A 1 79 ? 13.987 -1.225 -3.600 1.00 92.50 79 ALA A N 1
ATOM 589 C CA . ALA A 1 79 ? 12.631 -1.471 -3.113 1.00 92.50 79 ALA A CA 1
ATOM 590 C C . ALA A 1 79 ? 12.258 -0.532 -1.960 1.00 92.50 79 ALA A C 1
ATOM 592 O O . ALA A 1 79 ? 11.152 0.004 -1.932 1.00 92.50 79 ALA A O 1
ATOM 593 N N . ALA A 1 80 ? 13.192 -0.289 -1.039 1.00 93.62 80 ALA A N 1
ATOM 594 C CA . ALA A 1 80 ? 12.990 0.613 0.083 1.00 93.62 80 ALA A CA 1
ATOM 595 C C . ALA A 1 80 ? 12.689 2.047 -0.386 1.00 93.62 80 ALA A C 1
ATOM 597 O O . ALA A 1 80 ? 11.689 2.634 0.032 1.00 93.62 80 ALA A O 1
ATOM 598 N N . ARG A 1 81 ? 13.486 2.571 -1.331 1.00 89.81 81 ARG A N 1
ATOM 599 C CA . ARG A 1 81 ? 13.243 3.879 -1.961 1.00 89.81 81 ARG A CA 1
ATOM 600 C C . ARG A 1 81 ? 11.887 3.936 -2.663 1.00 89.81 81 ARG A C 1
ATOM 602 O O . ARG A 1 81 ? 11.176 4.927 -2.517 1.00 89.81 81 ARG A O 1
ATOM 609 N N . ALA A 1 82 ? 11.513 2.888 -3.398 1.00 88.94 82 ALA A N 1
ATOM 610 C CA . ALA A 1 82 ? 10.230 2.836 -4.097 1.00 88.94 82 ALA A CA 1
ATOM 611 C C . ALA A 1 82 ? 9.041 2.855 -3.123 1.00 88.94 82 ALA A C 1
ATOM 613 O O . ALA A 1 82 ? 8.098 3.618 -3.316 1.00 88.94 82 ALA A O 1
ATOM 614 N N . LEU A 1 83 ? 9.107 2.074 -2.040 1.00 92.81 83 LEU A N 1
ATOM 615 C CA . LEU A 1 83 ? 8.079 2.072 -0.998 1.00 92.81 83 LEU A CA 1
ATOM 616 C C . LEU A 1 83 ? 7.950 3.449 -0.331 1.00 92.81 83 LEU A C 1
ATOM 618 O O . LEU A 1 83 ? 6.836 3.925 -0.125 1.00 92.81 83 LEU A O 1
ATOM 622 N N . GLN A 1 84 ? 9.073 4.098 -0.013 1.00 90.81 84 GLN A N 1
ATOM 623 C CA . GLN A 1 84 ? 9.082 5.417 0.630 1.00 90.81 84 GLN A CA 1
ATOM 624 C C . GLN A 1 84 ? 8.610 6.546 -0.292 1.00 90.81 84 GLN A C 1
ATOM 626 O O . GLN A 1 84 ? 8.017 7.512 0.181 1.00 90.81 84 GLN A O 1
ATOM 631 N N . GLY A 1 85 ? 8.874 6.431 -1.595 1.00 86.50 85 GLY A N 1
ATOM 632 C CA . GLY A 1 85 ? 8.502 7.431 -2.595 1.00 86.50 85 GLY A CA 1
ATOM 633 C C . GLY A 1 85 ? 7.045 7.360 -3.059 1.00 86.50 85 GLY A C 1
ATOM 634 O O . GLY A 1 85 ? 6.626 8.214 -3.838 1.00 86.50 85 GLY A O 1
ATOM 635 N N . PHE A 1 86 ? 6.276 6.358 -2.627 1.00 87.19 86 PHE A N 1
ATOM 636 C CA . PHE A 1 86 ? 4.880 6.192 -3.022 1.00 87.19 86 PHE A CA 1
ATOM 637 C C . PHE A 1 86 ? 3.917 6.876 -2.041 1.00 87.19 86 PHE A C 1
ATOM 639 O O . PHE A 1 86 ? 4.110 6.847 -0.829 1.00 87.19 86 PHE A O 1
ATOM 646 N N . GLY A 1 87 ? 2.843 7.479 -2.561 1.00 83.62 87 GLY A N 1
ATOM 647 C CA . GLY A 1 87 ? 1.908 8.287 -1.765 1.00 83.62 87 GLY A CA 1
ATOM 648 C C . GLY A 1 87 ? 0.877 7.507 -0.938 1.00 83.62 87 GLY A C 1
ATOM 649 O O . GLY A 1 87 ? 0.106 8.130 -0.212 1.00 83.62 87 GLY A O 1
ATOM 650 N N . TRP A 1 88 ? 0.826 6.176 -1.063 1.00 89.62 88 TRP A N 1
ATOM 651 C CA . TRP A 1 88 ? -0.071 5.281 -0.311 1.00 89.62 88 TRP A CA 1
ATOM 652 C C . TRP A 1 88 ? -1.517 5.804 -0.166 1.00 89.62 88 TRP A C 1
ATOM 654 O O . TRP A 1 88 ? -1.978 6.029 0.956 1.00 89.62 88 TRP A O 1
ATOM 664 N N . PRO A 1 89 ? -2.268 6.013 -1.267 1.00 82.06 89 PRO A N 1
ATOM 665 C CA . PRO A 1 89 ? -3.657 6.481 -1.207 1.00 82.06 89 PRO A CA 1
ATOM 666 C C . PRO A 1 89 ? -4.587 5.556 -0.406 1.00 82.06 89 PRO A C 1
ATOM 668 O O . PRO A 1 89 ? -5.565 6.032 0.160 1.00 82.06 89 PRO A O 1
ATOM 671 N N . GLY A 1 90 ? -4.278 4.256 -0.319 1.00 82.50 90 GLY A N 1
ATOM 672 C CA . GLY A 1 90 ? -4.966 3.311 0.572 1.00 82.50 90 GLY A CA 1
ATOM 673 C C . GLY A 1 90 ? -4.263 3.096 1.919 1.00 82.50 90 GLY A C 1
ATOM 674 O O . GLY A 1 90 ? -4.476 2.068 2.556 1.00 82.50 90 GLY A O 1
ATOM 675 N N . ASN A 1 91 ? -3.398 4.033 2.322 1.00 88.44 91 ASN A N 1
ATOM 676 C CA . ASN A 1 91 ? -2.701 4.092 3.607 1.00 88.44 91 ASN A CA 1
ATOM 677 C C . ASN A 1 91 ? -2.040 2.746 3.996 1.00 88.44 91 ASN A C 1
ATOM 679 O O . ASN A 1 91 ? -1.463 2.053 3.149 1.00 88.44 91 ASN A O 1
ATOM 683 N N . THR A 1 92 ? -2.116 2.364 5.272 1.00 89.88 92 THR A N 1
ATOM 684 C CA . THR A 1 92 ? -1.537 1.128 5.816 1.00 89.88 92 THR A CA 1
ATOM 685 C C . THR A 1 92 ? -2.149 -0.139 5.228 1.00 89.88 92 THR A C 1
ATOM 687 O O . THR A 1 92 ? -1.451 -1.147 5.119 1.00 89.88 92 THR A O 1
ATOM 690 N N . ASP A 1 93 ? -3.412 -0.103 4.803 1.00 88.12 93 ASP A N 1
ATOM 691 C CA . ASP A 1 93 ? -4.078 -1.261 4.200 1.00 88.12 93 ASP A CA 1
ATOM 692 C C . ASP A 1 93 ? -3.471 -1.600 2.838 1.00 88.12 93 ASP A C 1
ATOM 694 O O . ASP A 1 93 ? -3.143 -2.762 2.564 1.00 88.12 93 ASP A O 1
ATOM 698 N N . GLN A 1 94 ? -3.243 -0.579 2.006 1.00 91.81 94 GLN A N 1
ATOM 699 C CA . GLN A 1 94 ? -2.570 -0.743 0.722 1.00 91.81 94 GLN A CA 1
ATOM 700 C C . GLN A 1 94 ? -1.117 -1.173 0.911 1.00 91.81 94 GLN A C 1
ATOM 702 O O . GLN A 1 94 ? -0.714 -2.159 0.292 1.00 91.81 94 GLN A O 1
ATOM 707 N N . LEU A 1 95 ? -0.352 -0.504 1.788 1.00 94.94 95 LEU A N 1
ATOM 708 C CA . LEU A 1 95 ? 1.017 -0.925 2.117 1.00 94.94 95 LEU A CA 1
ATOM 709 C C . LEU A 1 95 ? 1.039 -2.394 2.539 1.00 94.94 95 LEU A C 1
ATOM 711 O O . LEU A 1 95 ? 1.830 -3.181 2.022 1.00 94.94 95 LEU A O 1
ATOM 715 N N . GLY A 1 96 ? 0.127 -2.786 3.427 1.00 94.88 96 GLY A N 1
ATOM 716 C CA . GLY A 1 96 ? 0.055 -4.150 3.913 1.00 94.88 96 GLY A CA 1
ATOM 717 C C . GLY A 1 96 ? -0.260 -5.160 2.819 1.00 94.88 96 GLY A C 1
ATOM 718 O O . GLY A 1 96 ? 0.368 -6.215 2.774 1.00 94.88 96 GLY A O 1
ATOM 719 N N . SER A 1 97 ? -1.185 -4.844 1.911 1.00 94.50 97 SER A N 1
ATOM 720 C CA . SER A 1 97 ? -1.483 -5.706 0.765 1.00 94.50 97 SER A CA 1
ATOM 721 C C . SER A 1 97 ? -0.268 -5.873 -0.146 1.00 94.50 97 SER A C 1
ATOM 723 O O . SER A 1 97 ? 0.047 -6.993 -0.545 1.00 94.50 97 SER A O 1
ATOM 725 N N . VAL A 1 98 ? 0.427 -4.775 -0.454 1.00 95.19 98 VAL A N 1
ATOM 726 C CA . VAL A 1 98 ? 1.620 -4.781 -1.307 1.00 95.19 98 VAL A CA 1
ATOM 727 C C . VAL A 1 98 ? 2.740 -5.608 -0.685 1.00 95.19 98 VAL A C 1
ATOM 729 O O . VAL A 1 98 ? 3.295 -6.487 -1.344 1.00 95.19 98 VAL A O 1
ATOM 732 N N . VAL A 1 99 ? 3.041 -5.371 0.592 1.00 96.75 99 VAL A N 1
ATOM 733 C CA . VAL A 1 99 ? 4.107 -6.075 1.308 1.00 96.75 99 VAL A CA 1
ATOM 734 C C . VAL A 1 99 ? 3.787 -7.560 1.430 1.00 96.75 99 VAL A C 1
ATOM 736 O O . VAL A 1 99 ? 4.611 -8.377 1.034 1.00 96.75 99 VAL A O 1
ATOM 739 N N . ARG A 1 100 ? 2.585 -7.933 1.900 1.00 96.81 100 ARG A N 1
ATOM 740 C CA . ARG A 1 100 ? 2.173 -9.347 2.015 1.00 96.81 100 ARG A CA 1
ATOM 741 C C . ARG A 1 100 ? 2.306 -10.090 0.687 1.00 96.81 100 ARG A C 1
ATOM 743 O O . ARG A 1 100 ? 2.753 -11.234 0.660 1.00 96.81 100 ARG A O 1
ATOM 750 N N . HIS A 1 101 ? 1.953 -9.427 -0.410 1.00 94.56 101 HIS A N 1
ATOM 751 C CA . HIS A 1 101 ? 2.086 -9.989 -1.746 1.00 94.56 101 HIS A CA 1
ATOM 752 C C . HIS A 1 101 ? 3.548 -10.161 -2.168 1.00 94.56 101 HIS A C 1
ATOM 754 O O . HIS A 1 101 ? 3.921 -11.237 -2.632 1.00 94.56 101 HIS A O 1
ATOM 760 N N . ALA A 1 102 ? 4.394 -9.150 -1.964 1.00 94.38 102 ALA A N 1
ATOM 761 C CA . ALA A 1 102 ? 5.813 -9.218 -2.310 1.00 94.38 102 ALA A CA 1
ATOM 762 C C . ALA A 1 102 ? 6.542 -10.334 -1.539 1.00 94.38 102 ALA A C 1
ATOM 764 O O . ALA A 1 102 ? 7.210 -11.174 -2.144 1.00 94.38 102 ALA A O 1
ATOM 765 N N . VAL A 1 103 ? 6.339 -10.413 -0.218 1.00 96.50 103 VAL A N 1
ATOM 766 C CA . VAL A 1 103 ? 7.007 -11.407 0.644 1.00 96.50 103 VAL A CA 1
ATOM 767 C C . VAL A 1 103 ? 6.475 -12.829 0.467 1.00 96.50 103 VAL A C 1
ATOM 769 O O . VAL A 1 103 ? 7.090 -13.786 0.929 1.00 96.50 103 VAL A O 1
ATOM 772 N N . SER A 1 104 ? 5.339 -13.006 -0.217 1.00 93.94 104 SER A N 1
ATOM 773 C CA . SER A 1 104 ? 4.861 -14.345 -0.583 1.00 93.94 104 SER A CA 1
ATOM 774 C C . SER A 1 104 ? 5.779 -15.040 -1.599 1.00 93.94 104 SER A C 1
ATOM 776 O O . SER A 1 104 ? 5.778 -16.266 -1.675 1.00 93.94 104 SER A O 1
ATOM 778 N N . ARG A 1 105 ? 6.582 -14.265 -2.345 1.00 89.88 105 ARG A N 1
ATOM 779 C CA . ARG A 1 105 ? 7.406 -14.733 -3.472 1.00 89.88 105 ARG A CA 1
ATOM 780 C C . ARG A 1 105 ? 8.903 -14.787 -3.171 1.00 89.88 105 ARG A C 1
ATOM 782 O O . ARG A 1 105 ? 9.629 -15.465 -3.886 1.00 89.88 105 ARG A O 1
ATOM 789 N N . THR A 1 106 ? 9.369 -14.055 -2.162 1.00 92.19 106 THR A N 1
ATOM 790 C CA . THR A 1 106 ? 10.797 -13.889 -1.857 1.00 92.19 106 THR A CA 1
ATOM 791 C C . THR A 1 106 ? 11.011 -13.516 -0.390 1.00 92.19 106 THR A C 1
ATOM 793 O O . THR A 1 106 ? 10.118 -12.972 0.259 1.00 92.19 106 THR A O 1
ATOM 796 N N . ASP A 1 107 ? 12.217 -13.771 0.111 1.00 90.25 107 ASP A N 1
ATOM 797 C CA . ASP A 1 107 ? 12.681 -13.319 1.428 1.00 90.25 107 ASP A CA 1
ATOM 798 C C . ASP A 1 107 ? 13.580 -12.072 1.351 1.00 90.25 107 ASP A C 1
ATOM 800 O O . ASP A 1 107 ? 13.965 -11.507 2.377 1.00 90.25 107 ASP A O 1
ATOM 804 N N . LEU A 1 108 ? 13.892 -11.628 0.132 1.00 94.88 108 LEU A N 1
ATOM 805 C CA . LEU A 1 108 ? 14.533 -10.354 -0.158 1.00 94.88 108 LEU A CA 1
ATOM 806 C C . LEU A 1 108 ? 13.699 -9.633 -1.221 1.00 94.88 108 LEU A C 1
ATOM 808 O O . LEU A 1 108 ? 13.750 -9.961 -2.408 1.00 94.88 108 LEU A O 1
ATOM 812 N N . VAL A 1 109 ? 12.887 -8.677 -0.776 1.00 95.50 109 VAL A N 1
ATOM 813 C CA . VAL A 1 109 ? 12.000 -7.897 -1.637 1.00 95.50 109 VAL A CA 1
ATOM 814 C C . VAL A 1 109 ? 12.817 -6.876 -2.413 1.00 95.50 109 VAL A C 1
ATOM 816 O O . VAL A 1 109 ? 13.339 -5.914 -1.855 1.00 95.50 109 VAL A O 1
ATOM 819 N N . ASP A 1 110 ? 12.882 -7.095 -3.718 1.00 92.06 110 ASP A N 1
ATOM 820 C CA . ASP A 1 110 ? 13.388 -6.138 -4.700 1.00 92.06 110 ASP A CA 1
ATOM 821 C C . ASP A 1 110 ? 12.257 -5.465 -5.505 1.00 92.06 110 ASP A C 1
ATOM 823 O O . ASP A 1 110 ? 11.108 -5.909 -5.445 1.00 92.06 110 ASP A O 1
ATOM 827 N N . VAL A 1 111 ? 12.572 -4.432 -6.292 1.00 86.44 111 VAL A N 1
ATOM 828 C CA . VAL A 1 111 ? 11.617 -3.659 -7.111 1.00 86.44 111 VAL A CA 1
ATOM 829 C C . VAL A 1 111 ? 10.743 -4.531 -8.014 1.00 86.44 111 VAL A C 1
ATOM 831 O O . VAL A 1 111 ? 9.555 -4.257 -8.156 1.00 86.44 111 VAL A O 1
ATOM 834 N N . ALA A 1 112 ? 11.282 -5.633 -8.545 1.00 85.31 112 ALA A N 1
ATOM 835 C CA . ALA A 1 112 ? 10.549 -6.584 -9.386 1.00 85.31 112 ALA A CA 1
ATOM 836 C C . ALA A 1 112 ? 9.390 -7.298 -8.659 1.00 85.31 112 ALA A C 1
ATOM 838 O O . ALA A 1 112 ? 8.481 -7.834 -9.294 1.00 85.31 112 ALA A O 1
ATOM 839 N N . HIS A 1 113 ? 9.410 -7.318 -7.325 1.00 91.25 113 HIS A N 1
ATOM 840 C CA . HIS A 1 113 ? 8.367 -7.931 -6.502 1.00 91.25 113 HIS A CA 1
ATOM 841 C C . HIS A 1 113 ? 7.274 -6.935 -6.106 1.00 91.25 113 HIS A C 1
ATOM 843 O O . HIS A 1 113 ? 6.215 -7.349 -5.628 1.00 91.25 113 HIS A O 1
ATOM 849 N N . LEU A 1 114 ? 7.527 -5.636 -6.285 1.00 90.44 114 LEU A N 1
ATOM 850 C CA . LEU A 1 114 ? 6.570 -4.585 -5.987 1.00 90.44 114 LEU A CA 1
ATOM 851 C C . LEU A 1 114 ? 5.608 -4.402 -7.165 1.00 90.44 114 LEU A C 1
ATOM 853 O O . LEU A 1 114 ? 5.989 -4.569 -8.326 1.00 90.44 114 LEU A O 1
ATOM 857 N N . PRO A 1 115 ? 4.339 -4.060 -6.892 1.00 85.50 115 PRO A N 1
ATOM 858 C CA . PRO A 1 115 ? 3.416 -3.716 -7.947 1.00 85.50 115 PRO A CA 1
ATOM 859 C C . PRO A 1 115 ? 3.944 -2.493 -8.666 1.00 85.50 115 PRO A C 1
ATOM 861 O O . PRO A 1 115 ? 4.530 -1.579 -8.078 1.00 85.50 115 PRO A O 1
ATOM 864 N N . SER A 1 116 ? 3.670 -2.484 -9.957 1.00 77.62 116 SER A N 1
ATOM 865 C CA . SER A 1 116 ? 4.198 -1.486 -10.848 1.00 77.62 116 SER A CA 1
ATOM 866 C C . SER A 1 116 ? 3.877 -0.075 -10.311 1.00 77.62 116 SER A C 1
ATOM 868 O O . SER A 1 116 ? 4.755 0.786 -10.357 1.00 77.62 116 SER A O 1
ATOM 870 N N . GLU A 1 117 ? 2.658 0.185 -9.822 1.00 78.88 117 GLU A N 1
ATOM 871 C CA . GLU A 1 117 ? 2.182 1.496 -9.331 1.00 78.88 117 GLU A CA 1
ATOM 872 C C . GLU A 1 117 ? 3.145 2.153 -8.329 1.00 78.88 117 GLU A C 1
ATOM 874 O O . GLU A 1 117 ? 3.448 3.341 -8.451 1.00 78.88 117 GLU A O 1
ATOM 879 N N . VAL A 1 118 ? 3.708 1.354 -7.418 1.00 84.06 118 VAL A N 1
ATOM 880 C CA . VAL A 1 118 ? 4.659 1.807 -6.391 1.00 84.06 118 VAL A CA 1
ATOM 881 C C . VAL A 1 118 ? 5.959 2.314 -7.016 1.00 84.06 118 VAL A C 1
ATOM 883 O O . VAL A 1 118 ? 6.535 3.287 -6.542 1.00 84.06 118 VAL A O 1
ATOM 886 N N . LEU A 1 119 ? 6.396 1.715 -8.125 1.00 78.38 119 LEU A N 1
ATOM 887 C CA . LEU A 1 119 ? 7.666 2.053 -8.774 1.00 78.38 119 LEU A CA 1
ATOM 888 C C . LEU A 1 119 ? 7.666 3.445 -9.427 1.00 78.38 119 LEU A C 1
ATOM 890 O O . LEU A 1 119 ? 8.714 4.086 -9.468 1.00 78.38 119 LEU A O 1
ATOM 894 N N . ALA A 1 120 ? 6.514 3.949 -9.887 1.00 65.44 120 ALA A N 1
ATOM 895 C CA . ALA A 1 120 ? 6.450 5.279 -10.515 1.00 65.44 120 ALA A CA 1
ATOM 896 C C . ALA A 1 120 ? 6.085 6.419 -9.571 1.00 65.44 120 ALA A C 1
ATOM 898 O O . ALA A 1 120 ? 6.177 7.567 -9.974 1.00 65.44 120 ALA A O 1
ATOM 899 N N . GLY A 1 121 ? 5.592 6.149 -8.361 1.00 61.56 121 GLY A N 1
ATOM 900 C CA . GLY A 1 121 ? 5.023 7.228 -7.544 1.00 61.56 121 GLY A CA 1
ATOM 901 C C . GLY A 1 121 ? 3.657 7.742 -8.028 1.00 61.56 121 GLY A C 1
ATOM 902 O O . GLY A 1 121 ? 3.169 8.736 -7.497 1.00 61.56 121 GLY A O 1
ATOM 903 N N . SER A 1 122 ? 3.005 7.067 -8.985 1.00 58.75 122 SER A N 1
ATOM 904 C CA . SER A 1 122 ? 1.723 7.524 -9.535 1.00 58.75 122 SER A CA 1
ATOM 905 C C . SER A 1 122 ? 0.608 7.440 -8.487 1.00 58.75 122 SER A C 1
ATOM 907 O O . SER A 1 122 ? 0.260 6.363 -8.009 1.00 58.75 122 SER A O 1
ATOM 909 N N . THR A 1 123 ? 0.001 8.575 -8.143 1.00 57.59 123 THR A N 1
ATOM 910 C CA . THR A 1 123 ? -1.113 8.662 -7.177 1.00 57.59 123 THR A CA 1
ATOM 911 C C . THR A 1 123 ? -2.460 8.218 -7.762 1.00 57.59 123 THR A C 1
ATOM 913 O O . THR A 1 123 ? -3.439 8.061 -7.029 1.00 57.59 123 THR A O 1
ATOM 916 N N . ARG A 1 124 ? -2.527 7.996 -9.082 1.00 66.19 124 ARG A N 1
ATOM 917 C CA . ARG A 1 124 ? -3.733 7.565 -9.796 1.00 66.19 124 ARG A CA 1
ATOM 918 C C . ARG A 1 124 ? -3.930 6.054 -9.656 1.00 66.19 124 ARG A C 1
ATOM 920 O O . ARG A 1 124 ? -3.070 5.267 -10.035 1.00 66.19 124 ARG A O 1
ATOM 927 N N . ARG A 1 125 ? -5.123 5.646 -9.214 1.00 64.38 125 ARG A N 1
ATOM 928 C CA . ARG A 1 125 ? -5.549 4.238 -9.222 1.00 64.38 125 ARG A CA 1
ATOM 929 C C . ARG A 1 125 ? -5.750 3.765 -10.664 1.00 64.38 125 ARG A C 1
ATOM 931 O O . ARG A 1 125 ? -6.614 4.292 -11.365 1.00 64.38 125 ARG A O 1
ATOM 938 N N . LEU A 1 126 ? -4.963 2.787 -11.098 1.00 72.62 126 LEU A N 1
ATOM 939 C CA . LEU A 1 126 ? -5.063 2.213 -12.438 1.00 72.62 126 LEU A CA 1
ATOM 940 C C . LEU A 1 126 ? -6.153 1.139 -12.485 1.00 72.62 126 LEU A C 1
ATOM 942 O O . LEU A 1 126 ? -6.435 0.450 -11.502 1.00 72.62 126 LEU A O 1
ATOM 946 N N . THR A 1 127 ? -6.784 0.975 -13.645 1.00 79.94 127 THR A N 1
ATOM 947 C CA . THR A 1 127 ? -7.611 -0.208 -13.915 1.00 79.94 127 THR A CA 1
ATOM 948 C C . THR A 1 127 ? -6.738 -1.464 -13.983 1.00 79.94 127 THR A C 1
ATOM 950 O O . THR A 1 127 ? -5.533 -1.382 -14.203 1.00 79.94 127 THR A O 1
ATOM 953 N N . ARG A 1 128 ? -7.333 -2.660 -13.856 1.00 72.56 128 ARG A N 1
ATOM 954 C CA . ARG A 1 128 ? -6.577 -3.927 -13.972 1.00 72.56 128 ARG A CA 1
ATOM 955 C C . ARG A 1 128 ? -5.807 -4.047 -15.292 1.00 72.56 128 ARG A C 1
ATOM 957 O O . ARG A 1 128 ? -4.698 -4.568 -15.293 1.00 72.56 128 ARG A O 1
ATOM 964 N N . ILE A 1 129 ? -6.387 -3.555 -16.387 1.00 84.50 129 ILE A N 1
ATOM 965 C CA . ILE A 1 129 ? -5.757 -3.574 -17.713 1.00 84.50 129 ILE A CA 1
ATOM 966 C C . ILE A 1 129 ? -4.584 -2.592 -17.750 1.00 84.50 129 ILE A C 1
ATOM 968 O O . ILE A 1 129 ? -3.487 -2.981 -18.132 1.00 84.50 129 ILE A O 1
ATOM 972 N N . GLU A 1 130 ? -4.786 -1.353 -17.292 1.00 84.38 130 GLU A N 1
ATOM 973 C CA . GLU A 1 130 ? -3.713 -0.354 -17.225 1.00 84.38 130 GLU A CA 1
ATOM 974 C C . GLU A 1 130 ? -2.575 -0.805 -16.298 1.00 84.38 130 GLU A C 1
ATOM 976 O O . GLU A 1 130 ? -1.412 -0.642 -16.644 1.00 84.38 130 GLU A O 1
ATOM 981 N N . ALA A 1 131 ? -2.879 -1.408 -15.144 1.00 78.12 131 ALA A N 1
ATOM 982 C CA . ALA A 1 131 ? -1.876 -1.900 -14.201 1.00 78.12 131 ALA A CA 1
ATOM 983 C C . ALA A 1 131 ? -1.036 -3.047 -14.789 1.00 78.12 131 ALA A C 1
ATOM 985 O O . ALA A 1 131 ? 0.181 -3.081 -14.581 1.00 78.12 131 ALA A O 1
ATOM 986 N N . PHE A 1 132 ? -1.677 -3.958 -15.532 1.00 82.06 132 PHE A N 1
ATOM 987 C CA . PHE A 1 132 ? -1.005 -5.038 -16.252 1.00 82.06 132 PHE A CA 1
ATOM 988 C C . PHE A 1 132 ? -0.109 -4.487 -17.363 1.00 82.06 132 PHE A C 1
ATOM 990 O O . PHE A 1 132 ? 1.089 -4.755 -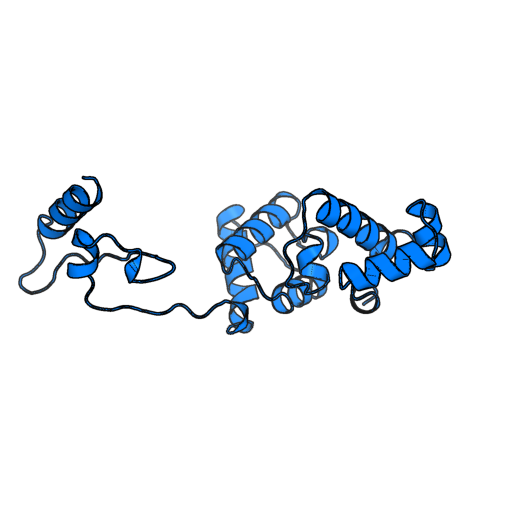17.376 1.00 82.06 132 PHE A O 1
ATOM 997 N N . GLU A 1 133 ? -0.665 -3.653 -18.243 1.00 89.81 133 GLU A N 1
ATOM 998 C CA . GLU A 1 133 ? 0.071 -3.043 -19.350 1.00 89.81 133 GLU A CA 1
ATOM 999 C C . GLU A 1 133 ? 1.277 -2.240 -18.852 1.00 89.81 133 GLU A C 1
ATOM 1001 O O . GLU A 1 133 ? 2.388 -2.358 -19.363 1.00 89.81 133 GLU A O 1
ATOM 1006 N N . ARG A 1 134 ? 1.078 -1.464 -17.790 1.00 85.00 134 ARG A N 1
ATOM 1007 C CA . ARG A 1 134 ? 2.137 -0.699 -17.145 1.00 85.00 134 ARG A CA 1
ATOM 1008 C C . ARG A 1 134 ? 3.201 -1.591 -16.501 1.00 85.00 134 ARG A C 1
ATOM 1010 O O . ARG A 1 134 ? 4.381 -1.252 -16.545 1.00 85.00 134 ARG A O 1
ATOM 1017 N N . GLY A 1 135 ? 2.796 -2.705 -15.891 1.00 83.88 135 GLY A N 1
ATOM 1018 C CA . GLY A 1 135 ? 3.714 -3.705 -15.344 1.00 83.88 135 GLY A CA 1
ATOM 1019 C C . GLY A 1 135 ? 4.627 -4.292 -16.415 1.00 83.88 135 GLY A C 1
ATOM 1020 O O . GLY A 1 135 ? 5.837 -4.340 -16.211 1.00 83.88 135 GLY A O 1
ATOM 1021 N N . GLU A 1 136 ? 4.068 -4.637 -17.575 1.00 89.69 136 GLU A N 1
ATOM 1022 C CA . GLU A 1 136 ? 4.845 -5.133 -18.714 1.00 89.69 136 GLU A CA 1
ATOM 1023 C C . GLU A 1 136 ? 5.812 -4.079 -19.259 1.00 89.69 136 GLU A C 1
ATOM 1025 O O . GLU A 1 136 ? 6.980 -4.390 -19.488 1.00 89.69 136 GLU A O 1
ATOM 1030 N N . ILE A 1 137 ? 5.376 -2.819 -19.380 1.00 89.94 137 ILE A N 1
ATOM 1031 C CA . ILE A 1 137 ? 6.259 -1.718 -19.792 1.00 89.94 137 ILE A CA 1
ATOM 1032 C C . ILE A 1 137 ? 7.455 -1.601 -18.840 1.00 89.94 137 ILE A C 1
ATOM 1034 O O . ILE A 1 137 ? 8.594 -1.546 -19.294 1.00 89.94 137 ILE A O 1
ATOM 1038 N N . ILE A 1 138 ? 7.221 -1.601 -17.525 1.00 87.44 138 ILE A N 1
ATOM 1039 C CA . ILE A 1 138 ? 8.307 -1.516 -16.539 1.00 87.44 138 ILE A CA 1
ATOM 1040 C C . ILE A 1 138 ? 9.222 -2.734 -16.605 1.00 87.44 138 ILE A C 1
ATOM 1042 O O . ILE A 1 138 ? 10.436 -2.562 -16.579 1.00 87.44 138 ILE A O 1
ATOM 1046 N N . ARG A 1 139 ? 8.674 -3.948 -16.716 1.00 85.94 139 ARG A N 1
ATOM 1047 C CA . ARG A 1 139 ? 9.473 -5.176 -16.817 1.00 85.94 139 ARG A CA 1
ATOM 1048 C C . ARG A 1 139 ? 10.432 -5.111 -18.008 1.00 85.94 139 ARG A C 1
ATOM 1050 O O . ARG A 1 139 ? 11.613 -5.409 -17.849 1.00 85.94 139 ARG A O 1
ATOM 1057 N N . VAL A 1 140 ? 9.938 -4.700 -19.176 1.00 89.19 140 VAL A N 1
ATOM 1058 C CA . VAL A 1 140 ? 10.750 -4.584 -20.397 1.00 89.19 140 VAL A CA 1
ATOM 1059 C C . VAL A 1 140 ? 11.782 -3.462 -20.282 1.00 89.19 140 VAL A C 1
ATOM 1061 O O . VAL A 1 140 ? 12.934 -3.665 -20.658 1.00 89.19 140 VAL A O 1
ATOM 1064 N N . LEU A 1 141 ? 11.416 -2.306 -19.722 1.00 85.75 141 LEU A N 1
ATOM 1065 C CA . LEU A 1 141 ? 12.354 -1.194 -19.538 1.00 85.75 141 LEU A CA 1
ATOM 1066 C C . LEU A 1 141 ? 13.442 -1.499 -18.499 1.00 85.75 141 LEU A C 1
ATOM 1068 O O . LEU A 1 141 ? 14.585 -1.114 -18.698 1.00 85.75 141 LEU A O 1
ATOM 1072 N N . ALA A 1 142 ? 13.110 -2.197 -17.413 1.00 81.69 142 ALA A N 1
ATOM 1073 C CA . ALA A 1 142 ? 14.064 -2.511 -16.351 1.00 81.69 142 ALA A CA 1
ATOM 1074 C C . ALA A 1 142 ? 14.987 -3.692 -16.698 1.00 81.69 142 ALA A C 1
ATOM 1076 O O . ALA A 1 142 ? 16.146 -3.694 -16.291 1.00 81.69 142 ALA A O 1
ATOM 1077 N N . PHE A 1 143 ? 14.489 -4.698 -17.431 1.00 76.50 143 PHE A N 1
ATOM 1078 C CA . PHE A 1 143 ? 15.199 -5.976 -17.599 1.00 76.50 143 PHE A CA 1
ATOM 1079 C C . PHE A 1 143 ? 15.321 -6.476 -19.044 1.00 76.50 143 PHE A C 1
ATOM 1081 O O . PHE A 1 143 ? 16.108 -7.387 -19.290 1.00 76.50 143 PHE A O 1
ATOM 1088 N N . GLY A 1 144 ? 14.528 -5.956 -19.985 1.00 70.25 144 GLY A N 1
ATOM 1089 C CA . GLY A 1 144 ? 14.383 -6.540 -21.326 1.00 70.25 144 GLY A CA 1
ATOM 1090 C C . GLY A 1 144 ? 15.201 -5.852 -22.416 1.00 70.25 144 GLY A C 1
ATOM 1091 O O . GLY A 1 144 ? 15.815 -6.526 -23.240 1.00 70.25 144 GLY A O 1
ATOM 1092 N N . ALA A 1 145 ? 15.242 -4.517 -22.425 1.00 74.19 145 ALA A N 1
ATOM 1093 C CA . ALA A 1 145 ? 15.734 -3.766 -23.577 1.00 74.19 145 ALA A CA 1
ATOM 1094 C C . ALA A 1 145 ? 16.765 -2.680 -23.210 1.00 74.19 145 ALA A C 1
ATOM 1096 O O . ALA A 1 145 ? 16.469 -1.818 -22.382 1.00 74.19 145 ALA A O 1
ATOM 1097 N N . PRO A 1 146 ? 17.941 -2.640 -23.872 1.00 75.94 146 PRO A N 1
ATOM 1098 C CA . PRO A 1 146 ? 18.936 -1.590 -23.651 1.00 75.94 146 PRO A CA 1
ATOM 1099 C C . PRO A 1 146 ? 18.550 -0.254 -24.306 1.00 75.94 146 PRO A C 1
ATOM 1101 O O . PRO A 1 146 ? 19.109 0.787 -23.962 1.00 75.94 146 PRO A O 1
ATOM 1104 N N . THR A 1 147 ? 17.591 -0.250 -25.241 1.00 87.88 147 THR A N 1
ATOM 1105 C CA . THR A 1 147 ? 17.102 0.971 -25.893 1.00 87.88 147 THR A CA 1
ATOM 1106 C C . THR A 1 147 ? 15.577 1.060 -25.935 1.00 87.88 147 THR A 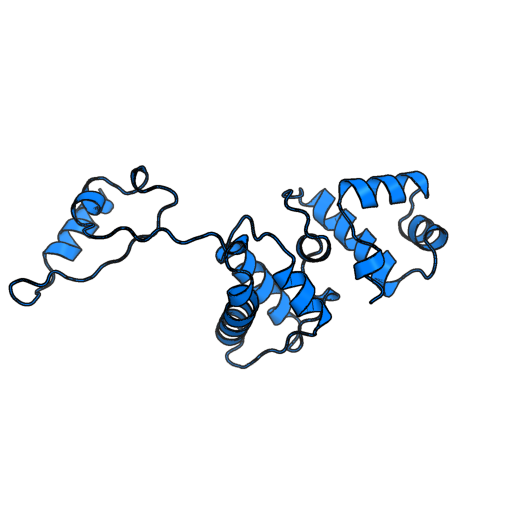C 1
ATOM 1108 O O . THR A 1 147 ? 14.856 0.066 -26.021 1.00 87.88 147 THR A O 1
ATOM 1111 N N . MET A 1 148 ? 15.061 2.293 -25.995 1.00 88.69 148 MET A N 1
ATOM 1112 C CA . MET A 1 148 ? 13.620 2.553 -26.117 1.00 88.69 148 MET A CA 1
ATOM 1113 C C . MET A 1 148 ? 13.012 2.000 -27.422 1.00 88.69 148 MET A C 1
ATOM 1115 O O . MET A 1 148 ? 11.819 1.709 -27.491 1.00 88.69 148 MET A O 1
ATOM 1119 N N . ALA A 1 149 ? 13.820 1.865 -28.480 1.00 89.50 149 ALA A N 1
ATOM 1120 C CA . ALA A 1 149 ? 13.373 1.306 -29.754 1.00 89.50 149 ALA A CA 1
ATOM 1121 C C . ALA A 1 149 ? 13.168 -0.215 -29.673 1.00 89.50 149 ALA A C 1
ATOM 1123 O O . ALA A 1 149 ? 12.224 -0.737 -30.265 1.00 89.50 149 ALA A O 1
ATOM 1124 N N . GLU A 1 150 ? 14.023 -0.915 -28.931 1.00 89.75 150 GLU A N 1
ATOM 1125 C CA . GLU A 1 150 ? 13.872 -2.346 -28.659 1.00 89.75 150 GLU A CA 1
ATOM 1126 C C . GLU A 1 150 ? 12.719 -2.613 -27.702 1.00 89.75 150 GLU A C 1
ATOM 1128 O O . GLU A 1 150 ? 11.895 -3.470 -28.005 1.00 89.75 150 GLU A O 1
ATOM 1133 N N . ALA A 1 151 ? 12.589 -1.812 -26.639 1.00 91.94 151 ALA A N 1
ATOM 1134 C CA . ALA A 1 151 ? 11.477 -1.919 -25.699 1.00 91.94 151 ALA A CA 1
ATOM 1135 C C . ALA A 1 151 ? 10.123 -1.799 -26.414 1.00 91.94 151 ALA A C 1
ATOM 1137 O O . ALA A 1 151 ? 9.225 -2.613 -26.214 1.00 91.94 151 ALA A O 1
ATOM 1138 N N . ALA A 1 152 ? 9.985 -0.811 -27.307 1.00 93.94 152 ALA A N 1
ATOM 1139 C CA . ALA A 1 152 ? 8.769 -0.620 -28.095 1.00 93.94 152 ALA A CA 1
ATOM 1140 C C . ALA A 1 152 ? 8.467 -1.828 -28.997 1.00 93.94 152 ALA A C 1
ATOM 1142 O O . ALA A 1 152 ? 7.318 -2.261 -29.081 1.00 93.94 152 ALA A O 1
ATOM 1143 N N . ARG A 1 153 ? 9.501 -2.395 -29.634 1.00 92.75 153 ARG A N 1
ATOM 1144 C CA . ARG A 1 153 ? 9.377 -3.573 -30.502 1.00 92.75 153 ARG A CA 1
ATOM 1145 C C . ARG A 1 153 ? 8.946 -4.812 -29.720 1.00 92.75 153 ARG A C 1
ATOM 1147 O O . ARG A 1 153 ? 8.054 -5.517 -30.175 1.00 92.75 153 ARG A O 1
ATOM 1154 N N . GLU A 1 154 ? 9.556 -5.057 -28.562 1.00 93.38 154 GLU A N 1
ATOM 1155 C CA . GLU A 1 154 ? 9.223 -6.187 -27.686 1.00 93.38 154 GLU A CA 1
ATOM 1156 C C . GLU A 1 154 ? 7.789 -6.082 -27.159 1.00 93.38 154 GLU A C 1
ATOM 1158 O O . GLU A 1 154 ? 7.050 -7.062 -27.155 1.00 93.38 154 GLU A O 1
ATOM 1163 N N . LEU A 1 155 ? 7.359 -4.871 -26.807 1.00 92.69 155 LEU A N 1
ATOM 1164 C CA . LEU A 1 155 ? 5.997 -4.601 -26.352 1.00 92.69 155 LEU A CA 1
ATOM 1165 C C . LEU A 1 155 ? 4.968 -4.527 -27.498 1.00 92.69 155 LEU A C 1
ATOM 1167 O O . LEU A 1 155 ? 3.800 -4.231 -27.249 1.00 92.69 155 LEU A O 1
ATOM 1171 N N . GLY A 1 156 ? 5.382 -4.748 -28.751 1.00 93.88 156 GLY A N 1
ATOM 1172 C CA . GLY A 1 156 ? 4.493 -4.736 -29.915 1.00 93.88 156 GLY A CA 1
ATOM 1173 C C . GLY A 1 156 ? 3.854 -3.373 -30.209 1.00 93.88 156 GLY A C 1
ATOM 1174 O O . GLY A 1 156 ? 2.754 -3.319 -30.756 1.00 93.88 156 GLY A O 1
ATOM 1175 N N . MET A 1 157 ? 4.508 -2.264 -29.848 1.00 94.25 157 MET A N 1
ATOM 1176 C CA . MET A 1 157 ? 3.970 -0.910 -30.014 1.00 94.25 157 MET A CA 1
ATOM 1177 C C . MET A 1 157 ? 4.945 0.045 -30.716 1.00 94.25 157 MET A C 1
ATOM 1179 O O . MET A 1 157 ? 6.149 -0.185 -30.793 1.00 94.25 157 MET A O 1
ATOM 1183 N N . SER A 1 158 ? 4.437 1.167 -31.237 1.00 95.56 158 SER A N 1
ATOM 1184 C CA . SER A 1 158 ? 5.305 2.216 -31.790 1.00 95.56 158 SER A CA 1
ATOM 1185 C C . SER A 1 158 ? 6.030 2.984 -30.678 1.00 95.56 158 SER A C 1
ATOM 1187 O O . SER A 1 158 ? 5.504 3.134 -29.573 1.00 95.56 158 SER A O 1
ATOM 1189 N N . ARG A 1 159 ? 7.201 3.567 -30.981 1.00 94.38 159 ARG A N 1
ATOM 1190 C CA . ARG A 1 159 ? 7.946 4.424 -30.033 1.00 94.38 159 ARG A CA 1
ATOM 1191 C C . ARG A 1 159 ? 7.076 5.550 -29.466 1.00 94.38 159 ARG A C 1
ATOM 1193 O O . ARG A 1 159 ? 7.099 5.792 -28.267 1.00 94.38 159 ARG A O 1
ATOM 1200 N N . ALA A 1 160 ? 6.279 6.203 -30.314 1.00 92.69 160 ALA A N 1
ATOM 1201 C CA . ALA A 1 160 ? 5.370 7.271 -29.895 1.00 92.69 160 ALA A CA 1
ATOM 1202 C C . ALA A 1 160 ? 4.305 6.772 -28.900 1.00 92.69 160 ALA A C 1
ATOM 1204 O O . ALA A 1 160 ? 3.985 7.463 -27.935 1.00 92.69 160 ALA A O 1
ATOM 1205 N N . THR A 1 161 ? 3.795 5.552 -29.100 1.00 93.12 161 THR A N 1
ATOM 1206 C CA . THR A 1 161 ? 2.837 4.928 -28.175 1.00 93.12 161 THR A CA 1
ATOM 1207 C C . THR A 1 161 ? 3.494 4.614 -26.839 1.00 93.12 161 THR A C 1
ATOM 1209 O O . THR A 1 161 ? 2.900 4.907 -25.803 1.00 93.12 161 THR A O 1
ATOM 1212 N N . LEU A 1 162 ? 4.724 4.093 -26.858 1.00 93.56 162 LEU A N 1
ATOM 1213 C CA . LEU A 1 162 ? 5.483 3.809 -25.645 1.00 93.56 162 LEU A CA 1
ATOM 1214 C C . LEU A 1 162 ? 5.759 5.087 -24.845 1.00 93.56 162 LEU A C 1
ATOM 1216 O O . LEU A 1 162 ? 5.431 5.130 -23.665 1.00 93.56 162 LEU A O 1
ATOM 1220 N N . TYR A 1 163 ? 6.249 6.157 -25.481 1.00 91.44 163 TYR A N 1
ATOM 1221 C CA . TYR A 1 163 ? 6.449 7.449 -24.808 1.00 91.44 163 TYR A CA 1
ATOM 1222 C C . TYR A 1 163 ? 5.152 8.002 -24.209 1.00 91.44 163 TYR A C 1
ATOM 1224 O O . TYR A 1 163 ? 5.147 8.459 -23.067 1.00 91.44 163 TYR A O 1
ATOM 1232 N N . ARG A 1 164 ? 4.033 7.914 -24.941 1.00 86.69 164 ARG A N 1
ATOM 1233 C CA . ARG A 1 164 ? 2.725 8.337 -24.427 1.00 86.69 164 ARG A CA 1
ATOM 1234 C C . ARG A 1 164 ? 2.305 7.517 -23.209 1.00 86.69 164 ARG A C 1
ATOM 1236 O O . ARG A 1 164 ? 1.802 8.096 -22.255 1.00 86.69 164 ARG A O 1
ATOM 1243 N N . LYS A 1 165 ? 2.510 6.196 -23.223 1.00 88.62 165 LYS A N 1
ATOM 1244 C CA . LYS A 1 165 ? 2.177 5.322 -22.090 1.00 88.62 165 LYS A CA 1
ATOM 1245 C C . LYS A 1 165 ? 3.094 5.555 -20.893 1.00 88.62 165 LYS A C 1
ATOM 1247 O O . LYS A 1 165 ? 2.595 5.597 -19.779 1.00 88.62 165 LYS A O 1
ATOM 1252 N N . ILE A 1 166 ? 4.389 5.787 -21.112 1.00 88.31 166 ILE A N 1
ATOM 1253 C CA . ILE A 1 166 ? 5.341 6.186 -20.062 1.00 88.31 166 ILE A CA 1
ATOM 1254 C C . ILE A 1 166 ? 4.842 7.446 -19.353 1.00 88.31 166 ILE A C 1
ATOM 1256 O O . ILE A 1 166 ? 4.707 7.432 -18.135 1.00 88.31 166 ILE A O 1
ATOM 1260 N N . ALA A 1 167 ? 4.474 8.485 -20.110 1.00 81.00 167 ALA A N 1
ATOM 1261 C CA . ALA A 1 167 ? 3.928 9.717 -19.545 1.00 81.00 167 ALA A CA 1
ATOM 1262 C C . ALA A 1 167 ? 2.562 9.503 -18.863 1.00 81.00 167 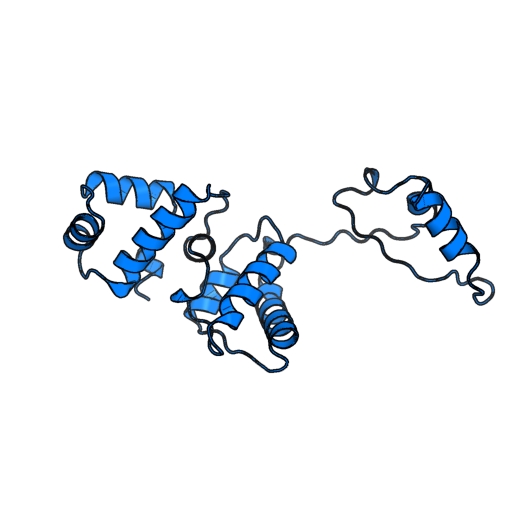ALA A C 1
ATOM 1264 O O . ALA A 1 167 ? 2.346 9.966 -17.749 1.00 81.00 167 ALA A O 1
ATOM 1265 N N . GLN A 1 168 ? 1.642 8.766 -19.497 1.00 80.31 168 GLN A N 1
ATOM 1266 C CA . GLN A 1 168 ? 0.306 8.472 -18.956 1.00 80.31 168 GLN A CA 1
ATOM 1267 C C . GLN A 1 168 ? 0.363 7.703 -17.628 1.00 80.31 168 GLN A C 1
ATOM 1269 O O . GLN A 1 168 ? -0.510 7.862 -16.775 1.00 80.31 168 GLN A O 1
ATOM 1274 N N . TYR A 1 169 ? 1.365 6.843 -17.474 1.00 81.62 169 TYR A N 1
ATOM 1275 C CA . TYR A 1 169 ? 1.555 5.981 -16.314 1.00 81.62 169 TYR A CA 1
ATOM 1276 C C . TYR A 1 169 ? 2.609 6.485 -15.328 1.00 81.62 169 TYR A C 1
ATOM 1278 O O . TYR A 1 169 ? 2.931 5.765 -14.374 1.00 81.62 169 TYR A O 1
ATOM 1286 N N . ASP A 1 170 ? 3.103 7.702 -15.561 1.00 73.56 170 ASP A N 1
ATOM 1287 C CA . ASP A 1 170 ? 4.086 8.413 -14.744 1.00 73.56 170 ASP A CA 1
ATOM 1288 C C . ASP A 1 170 ? 5.407 7.645 -14.553 1.00 73.56 170 ASP A C 1
ATOM 1290 O O . ASP A 1 170 ? 6.084 7.770 -13.542 1.00 73.56 170 ASP A O 1
ATOM 1294 N N . ILE A 1 171 ? 5.771 6.776 -15.500 1.00 82.00 171 ILE A N 1
ATOM 1295 C CA . ILE A 1 171 ? 6.909 5.863 -15.343 1.00 82.00 171 ILE A CA 1
ATOM 1296 C C . ILE A 1 171 ? 8.220 6.659 -15.363 1.00 82.00 171 ILE A C 1
ATOM 1298 O O . ILE A 1 171 ? 8.661 7.123 -16.414 1.00 82.00 171 ILE A O 1
ATOM 1302 N N . ASP A 1 172 ? 8.875 6.752 -14.206 1.00 78.00 172 ASP A N 1
ATOM 1303 C CA . ASP A 1 172 ? 10.210 7.336 -14.079 1.00 78.00 172 ASP A CA 1
ATOM 1304 C C . ASP A 1 172 ? 11.279 6.355 -14.583 1.00 78.00 172 ASP A C 1
ATOM 1306 O O . ASP A 1 172 ? 11.762 5.486 -13.856 1.00 78.00 172 ASP A O 1
ATOM 1310 N N . VAL A 1 173 ? 11.648 6.502 -15.856 1.00 78.38 173 VAL A N 1
ATOM 1311 C CA . VAL A 1 173 ? 12.654 5.658 -16.515 1.00 78.38 173 VAL A CA 1
ATOM 1312 C C . VAL A 1 173 ? 14.033 5.796 -15.859 1.00 78.38 173 VAL A C 1
ATOM 1314 O O . VAL A 1 173 ? 14.781 4.823 -15.821 1.00 78.38 173 VAL A O 1
ATOM 1317 N N . ALA A 1 174 ? 14.374 6.960 -15.295 1.00 71.69 174 ALA A N 1
ATOM 1318 C CA . ALA A 1 174 ? 15.670 7.158 -14.645 1.00 71.69 174 ALA A CA 1
ATOM 1319 C C . ALA A 1 174 ? 15.786 6.329 -13.358 1.00 71.69 174 ALA A C 1
ATOM 1321 O O . ALA A 1 174 ? 16.850 5.786 -13.063 1.00 71.69 174 ALA A O 1
ATOM 1322 N N . ARG A 1 175 ? 14.677 6.165 -12.625 1.00 65.88 175 ARG A N 1
ATOM 1323 C CA . ARG A 1 175 ? 14.615 5.340 -11.409 1.00 65.88 175 ARG A CA 1
ATOM 1324 C C . ARG A 1 175 ? 14.709 3.834 -11.687 1.00 65.88 175 ARG A C 1
ATOM 1326 O O . ARG A 1 175 ? 15.034 3.080 -10.776 1.00 65.88 175 ARG A O 1
ATOM 1333 N N . LEU A 1 176 ? 14.433 3.387 -12.914 1.00 67.75 176 LEU A N 1
ATOM 1334 C CA . LEU A 1 176 ? 14.483 1.965 -13.285 1.00 67.75 176 LEU A CA 1
ATOM 1335 C C . LEU A 1 176 ? 15.904 1.451 -13.568 1.00 67.75 176 LEU A C 1
ATOM 1337 O O . LEU A 1 176 ? 16.119 0.244 -13.520 1.00 67.75 176 LEU A O 1
ATOM 1341 N N . HIS A 1 177 ? 16.860 2.341 -13.848 1.00 61.66 177 HIS A N 1
ATOM 1342 C CA . HIS A 1 177 ? 18.235 1.992 -14.228 1.00 61.66 177 HIS A CA 1
ATOM 1343 C C . HIS A 1 177 ? 19.286 2.332 -13.148 1.00 61.66 177 HIS A C 1
ATOM 1345 O O . HIS A 1 177 ? 20.469 2.443 -13.475 1.00 61.66 177 HIS A O 1
ATOM 1351 N N . GLY A 1 178 ? 18.880 2.514 -11.882 1.00 46.59 178 GLY A N 1
ATOM 1352 C CA . GLY A 1 178 ? 19.764 2.932 -10.777 1.00 46.59 178 GLY A CA 1
ATOM 1353 C C . GLY A 1 178 ? 19.578 2.186 -9.461 1.00 46.59 178 GLY A C 1
ATOM 1354 O O . GLY A 1 178 ? 18.515 1.564 -9.248 1.00 46.59 178 GLY A O 1
#

Secondary structure (DSSP, 8-state):
-HHHHHHHHHHHS---TT-PPP-----SSGGGS-HHHHTT---------GGG-GGGHHHHHHHHHHHHHSS--EE-HHHHHHHHHS--TTHHHHHHHHHHHHHTT-SEE-GGGS-HHHHHT--SPPPHHHHHHHHHHHHIIIII-SSHHHHHHHTTS-HHHHHHHHHHTT--HHHHT-

pLDDT: mean 85.42, std 9.21, range [46.59, 96.88]

Organism: NCBI:txid318424

Radius of gyration: 22.13 Å; chains: 1; bounding box: 49×28×72 Å